Protein AF-A0A353HVE8-F1 (afdb_monomer_lite)

pLDDT: mean 94.09, std 7.07, range [65.75, 98.75]

Secondary structure (DSSP, 8-state):
---HHHH--HHHHHT-HHHHHHHHHHHHHH-HHHHHHHHHHHHHHHHHHHHHHTT--

Radius of gyration: 12.34 Å; chains: 1; bounding box: 29×17×32 Å

Structure (mmCIF, N/CA/C/O backbone):
data_AF-A0A353HVE8-F1
#
_entry.id   AF-A0A353HVE8-F1
#
loop_
_atom_site.group_PDB
_atom_site.id
_atom_site.type_symbol
_atom_site.label_atom_id
_atom_site.label_alt_id
_atom_site.label_comp_id
_atom_site.label_asym_id
_atom_site.label_entity_id
_atom_site.label_seq_id
_atom_site.pdbx_PDB_ins_code
_atom_site.Cartn_x
_atom_site.Cartn_y
_atom_site.Cartn_z
_atom_site.occupancy
_atom_site.B_iso_or_equiv
_atom_site.auth_seq_id
_atom_site.auth_comp_id
_atom_site.auth_asym_id
_atom_site.auth_atom_id
_atom_site.pdbx_PDB_mo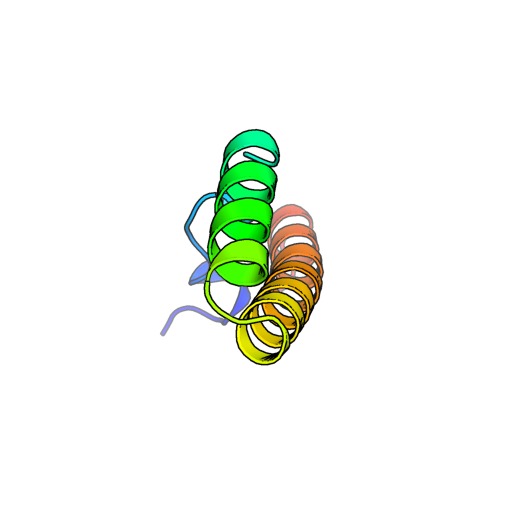del_num
ATOM 1 N N . ARG A 1 1 ? -4.910 9.612 19.297 1.00 76.75 1 ARG A N 1
ATOM 2 C CA . ARG A 1 1 ? -4.053 9.096 18.197 1.00 76.75 1 ARG A CA 1
ATOM 3 C C . ARG A 1 1 ? -4.861 8.046 17.442 1.00 76.75 1 ARG A C 1
ATOM 5 O O . ARG A 1 1 ? -5.460 7.217 18.110 1.00 76.75 1 ARG A O 1
ATOM 12 N N . LEU A 1 2 ? -4.948 8.110 16.109 1.00 72.00 2 LEU A N 1
ATOM 13 C CA . LEU A 1 2 ? -5.657 7.088 15.325 1.00 72.00 2 LEU A CA 1
ATOM 14 C C . LEU A 1 2 ? -4.893 5.755 15.404 1.00 72.00 2 LEU A C 1
ATOM 16 O O . LEU A 1 2 ? -3.663 5.758 15.335 1.00 72.00 2 LEU A O 1
ATOM 20 N N . GLY A 1 3 ? -5.611 4.642 15.574 1.00 85.06 3 GLY A N 1
ATOM 21 C CA . GLY A 1 3 ? -5.034 3.298 15.469 1.00 85.06 3 GLY A CA 1
ATOM 22 C C . GLY A 1 3 ? -4.595 2.981 14.030 1.00 85.06 3 GLY A C 1
ATOM 23 O O . GLY A 1 3 ? -5.031 3.673 13.103 1.00 85.06 3 GLY A O 1
ATOM 24 N N . PRO A 1 4 ? -3.754 1.952 13.811 1.00 85.62 4 PRO A N 1
ATOM 25 C CA . PRO A 1 4 ? -3.217 1.621 12.490 1.00 85.62 4 PRO A CA 1
ATOM 26 C C . PRO A 1 4 ? -4.297 1.464 11.412 1.00 85.62 4 PRO A C 1
ATOM 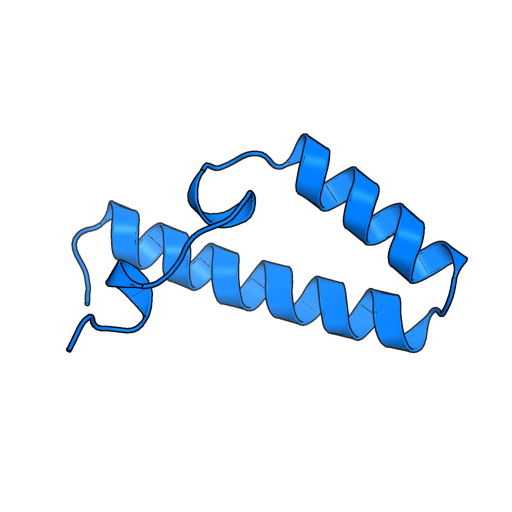28 O O . PRO A 1 4 ? -4.145 2.004 10.317 1.00 85.62 4 PRO A O 1
ATOM 31 N N . ALA A 1 5 ? -5.421 0.802 11.720 1.00 85.75 5 ALA A N 1
ATOM 32 C CA . ALA A 1 5 ? -6.498 0.618 10.747 1.00 85.75 5 ALA A CA 1
ATOM 33 C C . ALA A 1 5 ? -7.198 1.941 10.407 1.00 85.75 5 ALA A C 1
ATOM 35 O O . ALA A 1 5 ? -7.496 2.220 9.245 1.00 85.75 5 ALA A O 1
ATOM 36 N N . ALA A 1 6 ? -7.416 2.798 11.406 1.00 85.44 6 ALA A N 1
ATOM 37 C CA . ALA A 1 6 ? -8.051 4.098 11.213 1.00 85.44 6 ALA A CA 1
ATOM 38 C C . ALA A 1 6 ? -7.169 5.060 10.395 1.00 85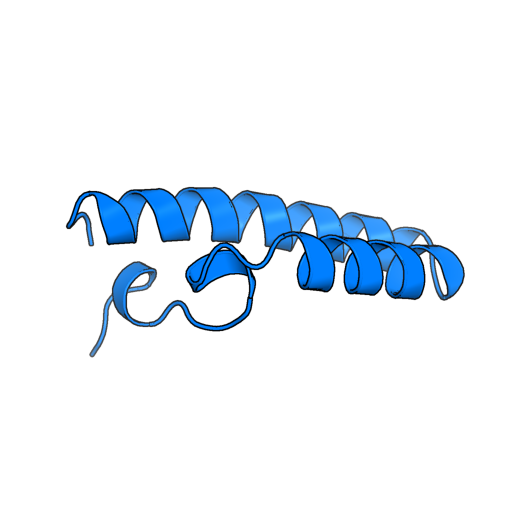.44 6 ALA A C 1
ATOM 40 O O . ALA A 1 6 ? -7.688 5.799 9.558 1.00 85.44 6 ALA A O 1
ATOM 41 N N . ALA A 1 7 ? -5.847 5.006 10.588 1.00 92.19 7 ALA A N 1
ATOM 42 C CA . ALA A 1 7 ? -4.873 5.824 9.865 1.00 92.19 7 ALA A CA 1
ATOM 43 C C . ALA A 1 7 ? -4.620 5.360 8.417 1.00 92.19 7 ALA A C 1
ATOM 45 O O . ALA A 1 7 ? -4.098 6.132 7.611 1.00 92.19 7 ALA A O 1
ATOM 46 N N . LEU A 1 8 ? -4.987 4.120 8.065 1.00 93.94 8 LEU A N 1
ATOM 47 C CA . LEU A 1 8 ? -4.769 3.587 6.723 1.00 93.94 8 LEU A CA 1
ATOM 48 C C . LEU A 1 8 ? -5.543 4.394 5.665 1.00 93.94 8 LEU A C 1
ATOM 50 O O . LEU A 1 8 ? -6.762 4.580 5.762 1.00 93.94 8 LEU A O 1
ATOM 54 N N . SER A 1 9 ? -4.823 4.821 4.628 1.00 93.94 9 SER A N 1
ATOM 55 C CA . SER A 1 9 ? -5.319 5.596 3.488 1.00 93.94 9 SER A CA 1
ATOM 56 C C . SER A 1 9 ? -4.739 5.061 2.166 1.00 93.94 9 SER A C 1
ATOM 58 O O . SER A 1 9 ? -4.112 4.002 2.139 1.00 93.94 9 SER A O 1
ATOM 60 N N . GLY A 1 10 ? -4.977 5.762 1.054 1.00 95.25 10 GLY A N 1
ATOM 61 C CA . GLY A 1 10 ? -4.455 5.376 -0.262 1.00 95.25 10 GLY A CA 1
ATOM 62 C C . GLY A 1 10 ? -5.329 4.368 -1.028 1.00 95.25 10 GLY A C 1
ATOM 63 O O . GLY A 1 10 ? -6.468 4.106 -0.632 1.00 95.25 10 GLY A O 1
ATOM 64 N N . PRO A 1 11 ? -4.830 3.839 -2.162 1.00 97.62 11 PRO A N 1
ATOM 65 C CA . PRO A 1 11 ? -5.622 3.016 -3.078 1.00 97.62 11 PRO A CA 1
ATOM 66 C C . PRO A 1 11 ? -6.069 1.688 -2.452 1.00 97.62 11 PRO A C 1
ATOM 68 O O . PRO A 1 11 ? -7.236 1.330 -2.588 1.00 97.62 11 PRO A O 1
ATOM 71 N N . VAL A 1 12 ? -5.212 1.022 -1.666 1.00 97.44 12 VAL A N 1
ATOM 72 C CA . VAL A 1 12 ? -5.573 -0.216 -0.944 1.00 97.44 12 VAL A CA 1
ATOM 73 C C . VAL A 1 12 ? -6.738 0.021 0.025 1.00 97.44 12 VAL A C 1
ATOM 75 O O . VAL A 1 12 ? -7.695 -0.750 0.051 1.00 97.44 12 VAL A O 1
ATOM 78 N N . ALA A 1 13 ? -6.717 1.132 0.771 1.00 95.81 13 ALA A N 1
ATOM 79 C CA . ALA A 1 13 ? -7.788 1.479 1.707 1.00 95.81 13 ALA A CA 1
ATOM 80 C C . ALA A 1 13 ? -9.141 1.712 1.014 1.00 95.81 13 ALA A C 1
ATOM 82 O O . ALA A 1 13 ? -10.184 1.452 1.612 1.00 95.81 13 ALA A O 1
ATOM 83 N N . ARG A 1 14 ? -9.120 2.209 -0.231 1.00 95.19 14 ARG A N 1
ATOM 84 C CA . ARG A 1 14 ? -10.312 2.486 -1.048 1.00 95.19 14 ARG A CA 1
ATOM 85 C C . ARG A 1 14 ? -10.752 1.307 -1.924 1.00 95.19 14 ARG A C 1
ATOM 87 O O . ARG A 1 14 ? -11.810 1.396 -2.532 1.00 95.19 14 ARG A O 1
ATOM 94 N N . GLY A 1 15 ? -9.965 0.232 -2.000 1.00 95.88 15 GLY A N 1
ATOM 95 C CA . GLY A 1 15 ? -10.225 -0.895 -2.904 1.00 95.88 15 GLY A CA 1
ATOM 96 C C . GLY A 1 15 ? -9.880 -0.621 -4.374 1.00 95.88 15 GLY A C 1
ATOM 97 O O . GLY A 1 15 ? -10.343 -1.338 -5.254 1.00 95.88 15 GLY A O 1
ATOM 98 N N . ASP A 1 16 ? -9.065 0.397 -4.659 1.00 98.06 16 ASP A N 1
ATOM 99 C CA . ASP A 1 16 ? -8.609 0.726 -6.014 1.00 98.06 16 ASP A CA 1
ATOM 100 C C . ASP A 1 16 ? -7.452 -0.197 -6.435 1.00 98.06 16 ASP A C 1
ATOM 102 O O . ASP A 1 16 ? -6.274 0.175 -6.428 1.00 98.06 16 ASP A O 1
ATOM 106 N N . LEU A 1 17 ? -7.800 -1.445 -6.759 1.00 95.94 17 LEU A N 1
ATOM 107 C CA . LEU A 1 17 ? -6.838 -2.483 -7.135 1.00 95.94 17 LEU A CA 1
ATOM 108 C C . LEU A 1 17 ? -6.184 -2.223 -8.497 1.00 95.9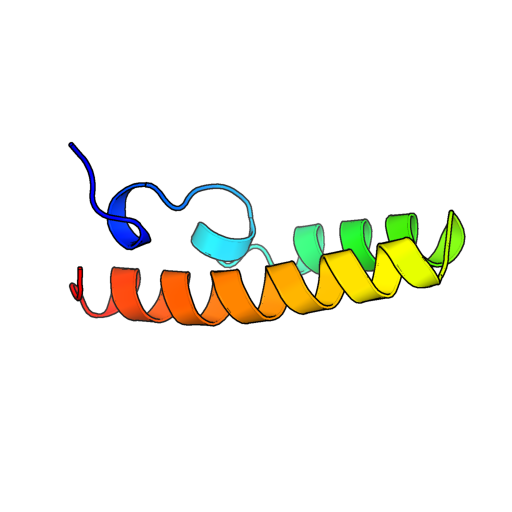4 17 LEU A C 1
ATOM 110 O O . LEU A 1 17 ? -5.058 -2.660 -8.725 1.00 95.94 17 LEU A O 1
ATOM 114 N N . ALA A 1 18 ? -6.842 -1.471 -9.383 1.00 98.06 18 ALA A N 1
ATOM 115 C CA . ALA A 1 18 ? -6.277 -1.095 -10.676 1.00 98.06 18 ALA A CA 1
ATOM 116 C C . ALA A 1 18 ? -5.054 -0.181 -10.500 1.00 98.06 18 ALA A C 1
ATOM 118 O O . ALA A 1 18 ? -4.012 -0.397 -11.124 1.00 98.06 18 ALA A O 1
ATOM 119 N N . THR A 1 19 ? -5.143 0.805 -9.602 1.00 98.19 19 THR A N 1
ATOM 120 C CA . THR A 1 19 ? -3.994 1.646 -9.248 1.00 98.19 19 THR A CA 1
ATOM 121 C C . THR A 1 19 ? -2.880 0.831 -8.592 1.00 98.19 19 THR A C 1
ATOM 123 O O . THR A 1 19 ? -1.715 1.010 -8.951 1.00 98.19 19 THR A O 1
ATOM 126 N N . VAL A 1 20 ? -3.215 -0.092 -7.683 1.00 98.38 20 VAL A N 1
ATOM 127 C CA . VAL A 1 20 ? -2.226 -0.976 -7.035 1.00 98.38 20 VAL A CA 1
ATOM 128 C C . VAL A 1 20 ? -1.488 -1.833 -8.067 1.00 98.38 20 VAL A C 1
ATOM 130 O O . VAL A 1 20 ? -0.262 -1.890 -8.047 1.00 98.38 20 VAL A O 1
ATOM 133 N N . ALA A 1 21 ? -2.202 -2.431 -9.024 1.00 98.44 21 ALA A N 1
ATOM 134 C CA . ALA A 1 21 ? -1.603 -3.249 -10.077 1.00 98.44 21 ALA A CA 1
ATOM 135 C C . ALA A 1 21 ? -0.644 -2.444 -10.971 1.00 98.44 21 ALA A C 1
ATOM 137 O O . ALA A 1 21 ? 0.461 -2.897 -11.270 1.00 98.44 21 ALA A O 1
ATOM 138 N N . ARG A 1 22 ? -1.022 -1.215 -11.354 1.00 98.56 22 ARG A N 1
ATOM 139 C CA . ARG A 1 22 ? -0.143 -0.318 -12.125 1.00 98.56 22 ARG A CA 1
ATOM 140 C C . ARG A 1 22 ? 1.128 0.044 -11.357 1.00 98.56 22 ARG A C 1
ATOM 142 O O . ARG A 1 22 ? 2.207 0.068 -11.944 1.00 98.56 22 ARG A O 1
ATOM 149 N N . GLN A 1 23 ? 1.006 0.315 -10.059 1.00 98.38 23 GLN A N 1
ATOM 150 C CA . GLN A 1 23 ? 2.151 0.620 -9.200 1.00 98.38 23 GLN A CA 1
ATOM 151 C C . GLN A 1 23 ? 3.061 -0.603 -9.017 1.00 98.38 23 GLN A C 1
ATOM 153 O O . GLN A 1 23 ? 4.274 -0.465 -9.157 1.00 98.38 23 GLN A O 1
ATOM 158 N N . GLN A 1 24 ? 2.497 -1.798 -8.809 1.00 98.62 24 GLN A N 1
ATOM 159 C CA . GLN A 1 24 ? 3.254 -3.053 -8.741 1.00 98.62 24 GLN A CA 1
ATOM 160 C C . GLN A 1 24 ? 4.067 -3.286 -10.018 1.00 98.62 24 GLN A C 1
ATOM 162 O O . GLN A 1 24 ? 5.257 -3.595 -9.944 1.00 98.62 24 GLN A O 1
ATOM 167 N N . ALA A 1 25 ? 3.443 -3.115 -11.187 1.00 98.62 25 ALA A N 1
ATOM 168 C CA . ALA A 1 25 ? 4.113 -3.276 -12.472 1.00 98.62 25 ALA A CA 1
ATOM 169 C C . ALA A 1 25 ? 5.263 -2.270 -12.641 1.00 98.62 25 ALA A C 1
ATOM 171 O O . ALA A 1 25 ? 6.360 -2.659 -13.035 1.00 98.62 25 ALA A O 1
ATOM 172 N N . ALA A 1 26 ? 5.043 -1.002 -12.276 1.00 98.69 26 ALA A N 1
ATOM 173 C CA . ALA A 1 26 ? 6.071 0.033 -12.342 1.00 98.69 26 ALA A CA 1
ATOM 174 C C . ALA A 1 26 ? 7.271 -0.273 -11.430 1.00 98.69 26 ALA A C 1
ATOM 176 O O . ALA A 1 26 ? 8.412 -0.195 -11.879 1.00 98.69 26 ALA A O 1
ATOM 177 N N . MET A 1 27 ? 7.024 -0.673 -10.177 1.00 98.56 27 MET A N 1
ATOM 178 C CA . MET A 1 27 ? 8.092 -1.006 -9.226 1.00 98.56 27 MET A CA 1
ATOM 179 C C . MET A 1 27 ? 8.865 -2.249 -9.663 1.00 98.56 27 MET A C 1
ATOM 181 O O . MET A 1 27 ? 10.088 -2.245 -9.630 1.00 98.56 27 MET A O 1
ATOM 185 N N . SER A 1 28 ? 8.162 -3.283 -10.133 1.00 98.31 28 SER A N 1
ATOM 186 C CA . SER A 1 28 ? 8.791 -4.528 -10.595 1.00 98.31 28 SER A CA 1
ATOM 187 C C . SER A 1 28 ? 9.632 -4.322 -11.856 1.00 98.31 28 SER A C 1
ATOM 189 O O . SER A 1 28 ? 10.654 -4.981 -12.017 1.00 98.31 28 SER A O 1
ATOM 191 N N . HIS A 1 29 ? 9.208 -3.415 -12.743 1.00 98.44 29 HIS A N 1
ATOM 192 C CA . HIS A 1 29 ? 9.967 -3.043 -13.936 1.00 98.44 29 HIS A CA 1
ATOM 193 C C . HIS A 1 29 ? 11.219 -2.225 -13.599 1.00 98.44 29 HIS A C 1
ATOM 195 O O . HIS A 1 29 ? 12.252 -2.405 -14.236 1.00 98.44 29 HIS A O 1
ATOM 201 N N . TRP A 1 30 ? 11.128 -1.336 -12.609 1.00 98.00 30 TRP A N 1
ATOM 202 C CA . TRP A 1 30 ? 12.251 -0.509 -12.177 1.00 98.00 30 TRP A CA 1
ATOM 203 C C . TRP A 1 30 ? 13.307 -1.306 -11.401 1.00 98.00 30 TRP A C 1
ATOM 205 O O . TRP A 1 30 ? 14.491 -1.210 -11.718 1.00 98.00 30 TRP A O 1
ATOM 215 N N . ASP A 1 31 ? 12.885 -2.087 -10.403 1.00 98.56 31 ASP A N 1
ATOM 216 C CA . ASP A 1 31 ? 13.764 -2.883 -9.546 1.00 98.56 31 ASP A CA 1
ATOM 217 C C . ASP A 1 31 ? 13.003 -4.064 -8.915 1.00 98.56 31 ASP A C 1
ATOM 219 O O . ASP A 1 31 ? 12.065 -3.896 -8.129 1.00 98.56 31 ASP A O 1
ATOM 223 N N . ALA A 1 32 ? 13.414 -5.293 -9.236 1.00 97.94 32 ALA A N 1
ATOM 224 C CA . ALA A 1 32 ? 12.690 -6.496 -8.820 1.00 97.94 32 ALA A CA 1
ATOM 225 C C . ALA A 1 32 ? 12.610 -6.690 -7.284 1.00 97.94 32 ALA A C 1
ATOM 227 O O . ALA A 1 32 ? 11.528 -7.017 -6.785 1.00 97.94 32 ALA A O 1
ATOM 228 N N . PRO A 1 33 ? 13.686 -6.491 -6.494 1.00 98.50 33 PRO A N 1
ATOM 229 C CA . PRO A 1 33 ? 13.599 -6.450 -5.033 1.00 98.50 33 PRO A CA 1
ATOM 230 C C . PRO A 1 33 ? 12.577 -5.437 -4.500 1.00 98.50 33 PRO A C 1
ATOM 232 O O . PRO A 1 33 ? 11.789 -5.785 -3.619 1.00 98.50 33 PRO A O 1
ATOM 235 N N . THR A 1 34 ? 12.536 -4.226 -5.057 1.00 98.44 34 THR A N 1
ATOM 236 C CA . THR A 1 34 ? 11.563 -3.195 -4.673 1.00 98.44 34 THR A CA 1
ATOM 237 C C . THR A 1 34 ? 10.136 -3.600 -5.029 1.00 98.44 34 THR A C 1
ATOM 239 O O . THR A 1 34 ? 9.229 -3.420 -4.216 1.00 98.44 34 THR A O 1
ATOM 242 N N . GLY A 1 35 ? 9.925 -4.224 -6.192 1.00 98.69 35 GLY A N 1
ATOM 243 C CA . GLY A 1 35 ? 8.638 -4.816 -6.562 1.00 98.69 35 GLY A CA 1
ATOM 244 C C . GLY A 1 35 ? 8.136 -5.832 -5.529 1.00 98.69 35 GLY A C 1
ATOM 245 O O . GLY A 1 35 ? 6.971 -5.780 -5.137 1.00 98.69 35 GLY A O 1
ATOM 246 N N . ARG A 1 36 ? 9.017 -6.701 -5.015 1.00 98.75 36 ARG A N 1
ATOM 247 C CA . ARG A 1 36 ? 8.668 -7.666 -3.952 1.00 98.75 36 ARG A CA 1
ATOM 248 C C . ARG A 1 36 ? 8.363 -6.996 -2.614 1.00 98.75 36 ARG A C 1
ATOM 250 O O . ARG A 1 36 ? 7.443 -7.413 -1.914 1.00 98.75 36 ARG A O 1
ATOM 257 N N . LEU A 1 37 ? 9.111 -5.953 -2.249 1.00 98.62 37 LEU A N 1
ATOM 258 C CA . LEU A 1 37 ? 8.814 -5.175 -1.043 1.00 98.62 37 LEU A CA 1
ATOM 259 C C . LEU A 1 37 ? 7.440 -4.500 -1.150 1.00 98.62 37 LEU A C 1
ATOM 261 O O . LEU A 1 37 ? 6.654 -4.539 -0.204 1.00 98.62 37 LEU A O 1
ATOM 265 N N . TYR A 1 38 ? 7.141 -3.904 -2.304 1.00 98.44 38 TYR A N 1
ATOM 266 C CA . TYR A 1 38 ? 5.854 -3.266 -2.555 1.00 98.44 38 TYR A CA 1
ATOM 267 C C . TYR A 1 38 ? 4.702 -4.282 -2.483 1.00 98.44 38 TYR A C 1
ATOM 269 O O . TYR A 1 38 ? 3.705 -4.014 -1.814 1.00 98.44 38 TYR A O 1
ATOM 277 N N . GLU A 1 39 ? 4.868 -5.477 -3.056 1.00 98.44 39 GLU A N 1
ATOM 278 C CA . GLU A 1 39 ? 3.894 -6.570 -2.947 1.00 98.44 39 GLU A CA 1
ATOM 279 C C . GLU A 1 39 ? 3.608 -6.936 -1.480 1.00 98.44 39 GLU A C 1
ATOM 281 O O . GLU A 1 39 ? 2.449 -6.996 -1.063 1.00 98.44 39 GLU A O 1
ATOM 286 N N . ALA A 1 40 ? 4.651 -7.104 -0.661 1.00 98.50 40 ALA A N 1
ATOM 287 C CA . ALA A 1 40 ? 4.497 -7.412 0.760 1.00 98.50 40 ALA A CA 1
ATOM 288 C C . ALA A 1 40 ? 3.725 -6.313 1.517 1.00 98.50 40 ALA A C 1
ATOM 290 O O . ALA A 1 40 ? 2.866 -6.606 2.355 1.00 9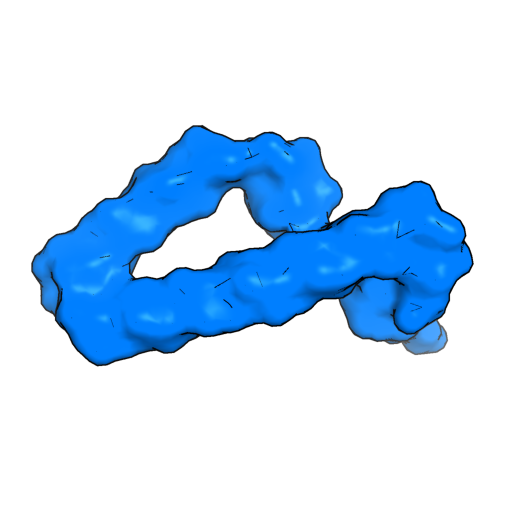8.50 40 ALA A O 1
ATOM 291 N N . LEU A 1 41 ? 3.977 -5.040 1.194 1.00 97.88 41 LEU A N 1
ATOM 292 C CA . LEU A 1 41 ? 3.242 -3.910 1.767 1.00 97.88 41 LEU A CA 1
ATOM 293 C C . LEU A 1 41 ? 1.772 -3.899 1.330 1.00 97.88 41 LEU A C 1
ATOM 295 O O . LEU A 1 41 ? 0.894 -3.625 2.152 1.00 97.88 41 LEU A O 1
ATOM 299 N N . VAL A 1 42 ? 1.478 -4.228 0.070 1.00 98.12 42 VAL A N 1
ATOM 300 C CA . VAL A 1 42 ? 0.102 -4.367 -0.431 1.00 98.12 42 VAL A CA 1
ATOM 301 C C . VAL A 1 42 ? -0.642 -5.460 0.339 1.00 98.12 42 VAL A C 1
ATOM 303 O O . VAL A 1 42 ? -1.765 -5.224 0.787 1.00 98.12 42 VAL A O 1
ATOM 306 N N . GLN A 1 43 ? -0.021 -6.618 0.576 1.00 97.81 43 GLN A N 1
ATOM 307 C CA . GLN A 1 43 ? -0.637 -7.704 1.351 1.00 97.81 43 GLN A CA 1
ATOM 308 C C . GLN A 1 43 ? -0.935 -7.288 2.801 1.00 97.81 43 GLN A C 1
ATOM 310 O O . GLN A 1 43 ? -2.057 -7.459 3.298 1.00 97.81 43 GLN A O 1
ATOM 315 N N . ALA A 1 44 ? 0.038 -6.665 3.473 1.00 96.75 44 ALA A N 1
ATOM 316 C CA . ALA A 1 44 ? -0.125 -6.200 4.850 1.00 96.75 44 ALA A CA 1
ATOM 317 C C . ALA A 1 44 ? -1.222 -5.125 4.970 1.00 96.75 44 ALA A C 1
ATOM 319 O O . ALA A 1 44 ? -2.068 -5.168 5.869 1.00 96.75 44 ALA A O 1
ATOM 320 N N . THR A 1 45 ? -1.253 -4.172 4.038 1.00 96.88 45 THR A N 1
ATOM 321 C CA . THR A 1 45 ? -2.247 -3.090 4.041 1.00 96.88 45 THR A CA 1
ATOM 322 C C . THR A 1 45 ? -3.631 -3.551 3.590 1.00 96.88 45 THR A C 1
ATOM 324 O O . THR A 1 45 ? -4.622 -2.987 4.048 1.00 96.88 45 THR A O 1
ATOM 327 N N . THR A 1 46 ? -3.732 -4.613 2.787 1.00 97.25 46 THR A N 1
ATOM 328 C CA . THR A 1 46 ? -5.016 -5.243 2.433 1.00 97.25 46 THR A CA 1
ATOM 329 C C . THR A 1 46 ? -5.661 -5.870 3.664 1.00 97.25 46 THR A C 1
ATOM 331 O O . THR A 1 46 ? -6.810 -5.554 3.982 1.00 97.25 46 THR A O 1
ATOM 334 N N . SER A 1 47 ? -4.891 -6.651 4.428 1.00 95.50 47 SER A N 1
ATOM 335 C CA . SER A 1 47 ? -5.329 -7.202 5.719 1.00 95.50 47 SER A CA 1
ATOM 336 C C . SER A 1 47 ? -5.778 -6.096 6.680 1.00 95.50 47 SER A C 1
ATOM 338 O O . SER A 1 47 ? -6.805 -6.199 7.352 1.00 95.50 47 SER A O 1
ATOM 340 N N . LEU A 1 48 ? -5.041 -4.985 6.723 1.00 95.00 48 LEU A N 1
ATOM 341 C CA . LEU A 1 48 ? -5.391 -3.851 7.572 1.00 95.00 48 LEU A CA 1
ATOM 342 C C . LEU A 1 48 ? -6.664 -3.123 7.099 1.00 95.00 48 LEU A C 1
ATOM 344 O O . LEU A 1 48 ? -7.489 -2.728 7.925 1.00 95.00 48 LEU A O 1
ATOM 348 N N . ALA A 1 49 ? -6.864 -2.986 5.786 1.00 96.00 49 ALA A N 1
ATOM 349 C CA . ALA A 1 49 ? -8.076 -2.415 5.205 1.00 96.00 49 ALA A CA 1
ATOM 350 C C . ALA A 1 49 ? -9.310 -3.281 5.496 1.00 96.00 49 ALA A C 1
ATOM 352 O O . ALA A 1 49 ? -10.388 -2.748 5.756 1.00 96.00 49 ALA A O 1
ATOM 353 N N . GLU A 1 50 ? -9.164 -4.606 5.511 1.00 94.12 50 GLU A N 1
ATOM 354 C CA . GLU A 1 50 ? -10.232 -5.511 5.941 1.00 94.12 50 GLU A CA 1
ATOM 355 C C . GLU A 1 50 ? -10.621 -5.300 7.399 1.00 94.12 50 GLU A C 1
ATOM 357 O O . GLU A 1 50 ? -11.808 -5.198 7.702 1.00 94.12 50 GLU A O 1
ATOM 362 N N . ARG A 1 51 ? -9.640 -5.184 8.299 1.00 92.31 51 ARG A N 1
ATOM 363 C CA . ARG A 1 51 ? -9.894 -4.894 9.719 1.00 92.31 51 ARG A CA 1
ATOM 364 C C . ARG A 1 51 ? -10.639 -3.572 9.880 1.00 92.31 51 ARG A C 1
ATOM 366 O O . ARG A 1 51 ? -11.657 -3.536 10.567 1.00 92.31 51 ARG A O 1
ATOM 373 N N . LYS A 1 52 ? -10.217 -2.532 9.147 1.00 89.75 52 LYS A N 1
ATOM 374 C CA . LYS A 1 52 ? -10.911 -1.236 9.087 1.00 89.75 52 LYS A CA 1
ATOM 375 C C . LYS A 1 52 ? -12.374 -1.391 8.656 1.00 89.75 52 LYS A C 1
ATOM 377 O O . LYS A 1 52 ? -13.253 -0.836 9.306 1.00 89.75 52 LYS A O 1
ATOM 382 N N . ARG A 1 53 ? -12.650 -2.171 7.600 1.00 90.06 53 ARG A N 1
ATOM 383 C CA . ARG A 1 53 ? -14.022 -2.441 7.117 1.00 90.06 53 ARG A CA 1
ATOM 384 C C . ARG A 1 53 ? -14.880 -3.185 8.142 1.00 90.06 53 ARG A C 1
ATOM 386 O O . ARG A 1 53 ? -16.078 -2.945 8.207 1.00 90.06 53 ARG A O 1
ATOM 393 N N . ARG A 1 54 ? -14.273 -4.054 8.954 1.00 90.94 54 ARG A N 1
ATOM 394 C CA . ARG A 1 54 ? -14.942 -4.786 10.044 1.00 90.94 54 ARG A CA 1
ATOM 395 C C . ARG A 1 54 ? -15.083 -3.964 11.336 1.00 90.94 54 ARG A C 1
ATOM 397 O O . ARG A 1 54 ? -15.563 -4.499 12.328 1.00 90.94 54 ARG A O 1
ATOM 404 N N . GLY A 1 55 ? -14.638 -2.703 11.356 1.00 85.50 55 GLY A N 1
ATOM 405 C CA . GLY A 1 55 ? -14.647 -1.860 12.557 1.00 85.50 55 GLY A CA 1
ATOM 406 C C . GLY A 1 55 ? -13.637 -2.289 13.629 1.00 85.50 55 GLY A C 1
ATOM 407 O O . GLY A 1 55 ? -13.791 -1.936 14.794 1.00 85.50 55 GLY A O 1
ATOM 408 N N . GLN A 1 56 ? -12.615 -3.062 13.253 1.00 77.56 56 GLN A N 1
ATOM 409 C CA . GLN A 1 56 ? -11.580 -3.556 14.161 1.00 77.56 56 GLN A CA 1
ATOM 410 C C . GLN A 1 56 ? -10.372 -2.592 14.184 1.00 77.56 56 GLN A C 1
ATOM 412 O O . GLN A 1 56 ? -9.962 -2.123 13.117 1.00 77.56 56 GLN A O 1
ATOM 417 N N . PRO A 1 57 ? -9.804 -2.291 15.370 1.00 65.75 57 PRO A N 1
ATOM 418 C CA . PRO A 1 57 ? -8.803 -1.230 15.571 1.00 65.75 57 PRO A CA 1
ATOM 419 C C . PRO A 1 57 ? -7.441 -1.487 14.916 1.00 65.75 57 PRO A C 1
ATOM 421 O O . PRO A 1 57 ? -6.954 -2.625 15.014 1.00 65.75 57 PRO A O 1
#

Sequence (57 aa):
RLGPAAALSGPVARGDLATVARQQAAMSHWDAPTGRLYEALVQATTSLAERKRRGQP

Foldseek 3Di:
DDDPLRPDDDCLLVVVVVVLVVVLVVQCVVPVVSSVVSVVVSVVSNVSSVCNVVVHD

=== Feature glossary ===
Legend for the data blocks above and below:

— What the protein is —

Sequence gives the chain of amino acids in standard one-letter code (A=alanine, C=cysteine, …, Y=tyrosine), read N→C. It is the only feature that is directly encoded by the gene; all structural features are derived from the folded form of this sequence.

The annotation block draws on four external resources. InterPro: which protein families and domains the sequence belongs to. GO: standardized terms for what the protein does, what process it participates in, and where in the cell it acts. CATH: which structural fold it has in the CATH hierarchy. Organism: the species of origin.

— Where its atoms are —

Atomic coordinates in PDBx/mmCIF format — the same representation the Protein Data Bank distributes. Each line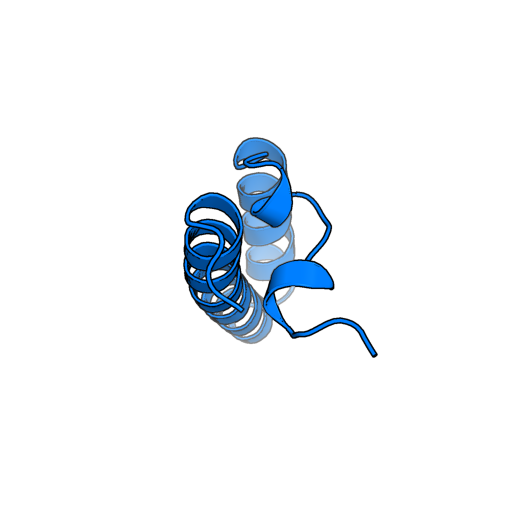 of the _atom_site loop places one backbone atom in Cartesian space (units: ångströms, origin: arbitrary).

Six rendered views show the 3D structure from the faces of a cube — i.e. along ±x, ±y, ±z. Rendering representation is drawn randomly per protein from cartoon (secondary-structure ribbons), sticks (backbone bonds), or molecular surface; coloring is either N→C rainbow (blue at the N-terminus through red at the C-terminus) or one color per chain.

— Local backbone conformation —

DSSP 8-state secondary structure assigns each residue one of H (α-helix), G (3₁₀-helix), I (π-helix), E (extended β-strand), B (isolated β-bridge), T (hydrogen-bonded turn), S (bend), or '-' (coil). The assignment is computed from backbone hydrogen-bond geometry via the Kabsch–Sander algorithm.

P-SEA three-state annotation labels each residue as helix, strand, or coil based purely on the geometry of the Cα trace. It serves as a fallback when the full backbone (and thus DSSP) is unavailable.

φ (phi) and ψ (psi) are the two rotatable backbone dihedrals per residue: φ is the C(i-1)–N–Cα–C torsion, ψ is the N–Cα–C–N(i+1) torsion, both in degrees on (−180°, 180°]. α-helical residues cluster near (−60°, −45°); β-strand residues near (−120°, +130°). A Ramachandran plot is simply a scatter of (φ, ψ) for every residue.

— Global shape and packing —

Radius of gyration (Rg) is the root-mean-square distance of Cα atoms from their centroid — a single number for overall size and compactness. A globular domain of N residues has Rg ≈ 2.2·N^0.38 Å; an extended or disordered chain has a much larger Rg. The Cα contact count is the number of residue pairs whose Cα atoms are within 8 Å and are more than four positions apart in sequence — a standard proxy for tertiary packing density. The bounding box is the smallest axis-aligned box enclosing all Cα atoms.

Accessible surface area quantifies burial. A residue with SASA near zero is packed into the hydrophobic core; one with SASA >100 Å² sits on the surface. Computed here via the Shrake–Rupley numerical algorithm with a 1.4 Å probe.

The contact map is a binary N×N matrix image: pixel (i, j) is dark where Cα_i and Cα_j are within 8 Å and |i−j|>4. Because the |i−j|>4 filter removes local helical contacts, off-diagonal stripes parallel to the main diagonal indicate parallel β-sheets; stripes perpendicular to it indicate antiparallel β-sheets. The Ramachandran plot scatters every residue's (φ, ψ) pair against the sterically allowed regions. The PAE heatmap renders the predicted-aligned-error matrix.

— Structural neighborhood —

A 3Di character summarizes, for each residue, the relative orientation of the Cα frame of its nearest spatial neighbor. Because it encodes fold topology rather than chemistry, 3Di alignments detect remote structural similarity that sequence alignment misses.

Structural nearest neighbors (via Foldseek easy-search vs the PDB). Reported per hit: target PDB id, E-value, and alignment TM-score. A TM-score above ~0.5 is the conventional threshold for 'same fold'.

— Confidence and disorder —

For AlphaFold models, the B-factor field carries pLDDT — the model's own estimate of local accuracy on a 0–100 scale. Regions with pLDDT<50 should be treated as essentially unmodeled; they often correspond to intrinsically disordered segments.

B-factor (Debye–Waller factor) reflects atomic displacement in the crystal lattice. It is an experimental observable (units Å²), not a prediction; low values mean the atom is pinned down, high values mean it moves or is heterogeneous across the crystal.

Predicted Aligned Error (PAE) is an AlphaFold confidence matrix: entry (i, j) is the expected error in the position of residue j, in ångströms, when the prediction is superimposed on the true structure at residue i. Low PAE within a block of residues means that block is internally rigid and well-predicted; high PAE between two blocks means their relative placement is uncertain even if each block individually is confident.